Protein AF-A0A7F5R710-F1 (afdb_monomer)

Nearest PDB structures (foldseek):
  4f7b-assembly3_C  TM=7.576E-01  e=2.494E-05  Homo sapiens
  4f7b-assembly3_D  TM=7.906E-01  e=5.158E-05  Homo sapiens
  4tw0-assembly2_B  TM=8.504E-01  e=3.997E-04  Homo sapiens
  4f7b-assembly4_F  TM=7.642E-01  e=1.809E-04  Homo sapiens
  9jpj-assembly2_C  TM=4.163E-01  e=5.768E+00  Achromobacter denitrificans NBRC 15125

Radius of g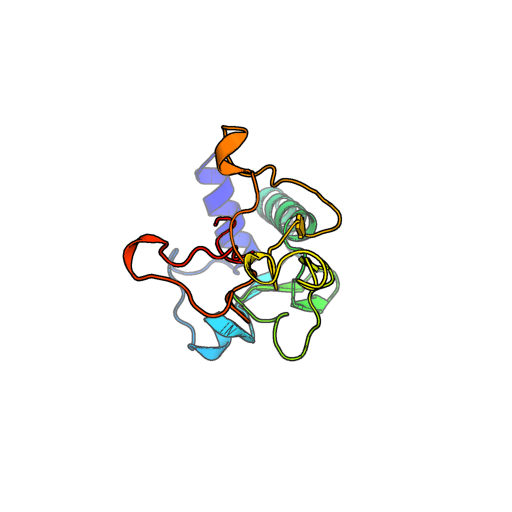yration: 20.77 Å; Cα contacts (8 Å, |Δi|>4): 218; chains: 1; bounding box: 53×33×58 Å

InterPro domains:
  IPR002159 CD36 family [PF01130] (8-145)
  IPR002159 CD36 family [PTHR11923] (3-144)

Sequence (146 aa):
MLSLVSKALNSIFNNPPSPFITATTNEILFEGLTVYCNVTDFAGKAACAQIKSEAKNVIYISDKIFKLSFFGDKNGTVDERPFTVKRGLKNYKDIGRVVEFDNKPNMNVWPTKECNEYHGTDSTIFPPLLQKEEGIVAFSPDICSN

Foldseek 3Di:
DVVLVVVLCCFQLVRDPDPDDDDDPCCAAAVFDKTFQVGDDPSVVVVQVVCVVPVPAWADPDPGMTGDHNCNRPPPDDDPWDWDADCCPVHLQRHQQTQDTSNHRFADPDPDRVFGHGGAHQPPDGRPPDDPVNDHDHDDVVVNGD

Structure (mmCIF, N/CA/C/O backbone):
data_AF-A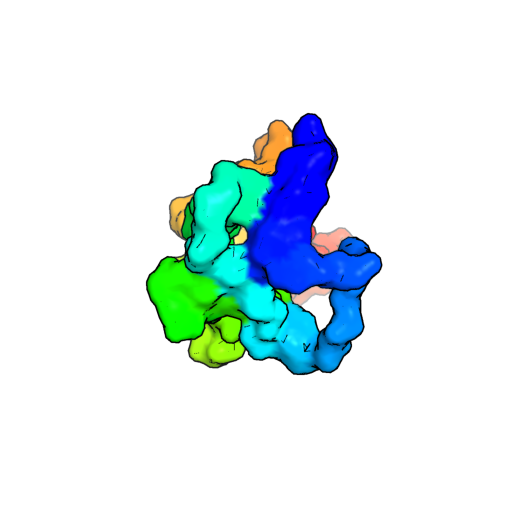0A7F5R710-F1
#
_entry.id   AF-A0A7F5R710-F1
#
loop_
_atom_site.group_PDB
_atom_site.id
_atom_site.type_symbol
_atom_site.label_atom_id
_atom_site.label_alt_id
_atom_site.label_comp_id
_atom_site.label_asym_id
_atom_site.label_entity_id
_atom_site.label_seq_id
_atom_site.pdbx_PDB_ins_code
_atom_site.Cartn_x
_atom_site.Cartn_y
_atom_site.Cartn_z
_atom_site.occupancy
_atom_site.B_iso_or_equiv
_atom_site.auth_seq_id
_atom_site.auth_comp_id
_atom_site.auth_asym_id
_atom_site.auth_atom_id
_atom_site.pdbx_PDB_model_num
ATOM 1 N N . MET A 1 1 ? 12.464 18.890 -16.346 1.00 71.81 1 MET A N 1
ATOM 2 C CA . MET A 1 1 ? 12.092 17.685 -15.569 1.00 71.81 1 MET A CA 1
ATOM 3 C C . MET A 1 1 ? 11.385 16.6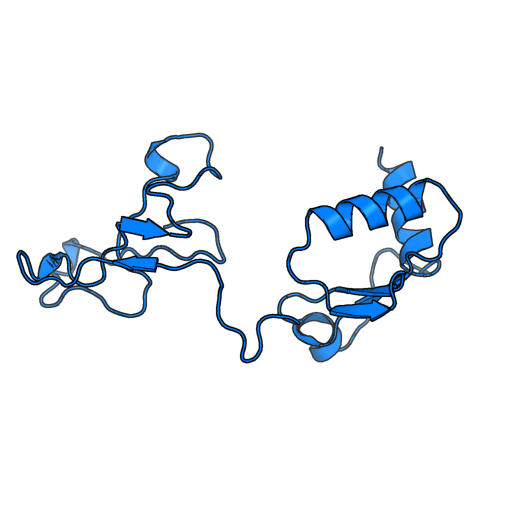47 -16.442 1.00 71.81 1 MET A C 1
ATOM 5 O O . MET A 1 1 ? 11.874 15.530 -16.507 1.00 71.81 1 MET A O 1
ATOM 9 N N . LEU A 1 2 ? 10.336 17.006 -17.201 1.00 82.62 2 LEU A N 1
ATOM 10 C CA . LEU A 1 2 ? 9.651 16.076 -18.123 1.00 82.62 2 LEU A CA 1
ATOM 11 C C . LEU A 1 2 ? 10.563 15.390 -19.157 1.00 82.62 2 LEU A C 1
ATOM 13 O O . LEU A 1 2 ? 10.408 14.201 -19.407 1.00 82.62 2 LEU A O 1
ATOM 17 N N . SER A 1 3 ? 11.545 16.098 -19.723 1.00 86.88 3 SER A N 1
ATOM 18 C CA . SER A 1 3 ? 12.502 15.515 -20.680 1.00 86.88 3 SER A CA 1
ATOM 19 C C . SER A 1 3 ? 13.353 14.393 -20.076 1.00 86.88 3 SER A C 1
ATOM 21 O O . SER A 1 3 ? 13.663 13.416 -20.754 1.00 86.88 3 SER A O 1
ATOM 23 N N . LEU A 1 4 ? 13.697 14.505 -18.789 1.00 88.56 4 LEU A N 1
ATOM 24 C CA . LEU A 1 4 ? 14.433 13.476 -18.060 1.00 88.56 4 LEU A CA 1
ATOM 25 C C . LEU A 1 4 ? 13.551 12.249 -17.810 1.00 88.56 4 LEU A C 1
ATOM 27 O O . LEU A 1 4 ? 14.010 11.131 -18.013 1.00 88.56 4 LEU A O 1
ATOM 31 N N . VAL A 1 5 ? 12.285 12.463 -17.438 1.00 88.44 5 VAL A N 1
ATOM 32 C CA . VAL A 1 5 ? 11.299 11.387 -17.241 1.00 88.44 5 VAL A CA 1
ATOM 33 C C . VAL A 1 5 ? 11.046 10.644 -18.550 1.00 88.44 5 VAL A C 1
ATOM 35 O O . VAL A 1 5 ? 11.115 9.423 -18.579 1.00 88.44 5 VAL A O 1
ATOM 38 N N . SER A 1 6 ? 10.840 11.366 -19.653 1.00 90.62 6 SER A N 1
ATOM 39 C CA . SER A 1 6 ? 10.661 10.761 -20.977 1.00 90.62 6 SER A CA 1
ATOM 40 C C . SER A 1 6 ? 11.872 9.913 -21.382 1.00 90.62 6 SER A C 1
ATOM 42 O O . SER A 1 6 ? 11.708 8.768 -21.797 1.00 90.62 6 SER A O 1
ATOM 44 N N . LYS A 1 7 ? 13.096 10.422 -21.181 1.00 93.19 7 LYS A N 1
ATOM 45 C CA . LYS A 1 7 ? 14.323 9.656 -21.436 1.00 93.19 7 LYS A CA 1
ATOM 46 C C . LYS A 1 7 ? 14.432 8.418 -20.542 1.00 93.19 7 LYS A C 1
ATOM 48 O O . LYS A 1 7 ? 14.836 7.364 -21.023 1.00 93.19 7 LYS A O 1
ATOM 53 N N . ALA A 1 8 ? 14.067 8.536 -19.266 1.00 94.38 8 ALA A N 1
ATOM 54 C CA . ALA A 1 8 ? 14.076 7.417 -18.335 1.00 94.38 8 ALA A CA 1
ATOM 55 C C . ALA A 1 8 ? 13.081 6.326 -18.750 1.00 94.38 8 ALA A C 1
ATOM 57 O O . ALA A 1 8 ? 13.478 5.170 -18.824 1.00 94.38 8 ALA A O 1
ATOM 58 N N . LEU A 1 9 ? 11.838 6.690 -19.089 1.00 92.00 9 LEU A N 1
ATOM 59 C CA . LEU A 1 9 ? 10.814 5.756 -19.572 1.00 92.00 9 LEU A CA 1
ATOM 60 C C . LEU A 1 9 ? 11.269 5.040 -20.846 1.00 92.00 9 LEU A C 1
ATOM 62 O O . LEU A 1 9 ? 11.191 3.816 -20.919 1.00 92.00 9 LEU A O 1
ATOM 66 N N . ASN A 1 10 ? 11.832 5.779 -21.807 1.00 93.62 10 ASN A N 1
ATOM 67 C CA . ASN A 1 10 ? 12.388 5.174 -23.016 1.00 93.62 10 ASN A CA 1
ATOM 68 C C . ASN A 1 10 ? 13.551 4.231 -22.708 1.00 93.62 10 ASN A C 1
ATOM 70 O O . ASN A 1 10 ? 13.728 3.236 -23.394 1.00 93.62 10 ASN A O 1
ATOM 74 N N . SER A 1 11 ? 14.347 4.510 -21.683 1.00 94.75 11 SER A N 1
ATOM 75 C CA . SER A 1 11 ? 15.455 3.638 -21.312 1.00 94.75 11 SER A CA 1
ATOM 76 C C . SER A 1 11 ? 14.960 2.351 -20.642 1.00 94.75 11 SER A C 1
ATOM 78 O O . SER A 1 11 ? 15.205 1.251 -21.136 1.00 94.75 11 SER A O 1
ATOM 80 N N . ILE A 1 12 ? 14.188 2.479 -19.560 1.00 95.00 12 ILE A N 1
ATOM 81 C CA . ILE A 1 12 ? 13.808 1.340 -18.714 1.00 95.00 12 ILE A CA 1
ATOM 82 C C . ILE A 1 12 ? 12.731 0.442 -19.338 1.00 95.00 12 ILE A C 1
ATOM 84 O O . ILE A 1 12 ? 12.599 -0.704 -18.917 1.00 95.00 12 ILE A O 1
ATOM 88 N N . PHE A 1 13 ? 11.995 0.925 -20.345 1.00 94.06 13 PHE A N 1
ATOM 89 C CA . PHE A 1 13 ? 11.007 0.147 -21.110 1.00 94.06 13 PHE A CA 1
ATOM 90 C C . PHE A 1 13 ? 11.455 -0.166 -22.548 1.00 94.06 13 PHE A C 1
ATOM 92 O O . PHE A 1 13 ? 10.626 -0.504 -23.389 1.00 94.06 13 PHE A O 1
ATOM 99 N N . ASN A 1 14 ? 12.759 -0.081 -22.841 1.00 91.69 14 ASN A N 1
ATOM 100 C CA . ASN A 1 14 ? 13.344 -0.467 -24.132 1.00 91.69 14 ASN A CA 1
ATOM 101 C C . ASN A 1 14 ? 12.740 0.264 -25.354 1.00 91.69 14 ASN A C 1
ATOM 103 O O . ASN A 1 14 ? 12.349 -0.340 -26.349 1.00 91.69 14 ASN A O 1
ATOM 107 N N . ASN A 1 15 ? 12.698 1.589 -25.259 1.00 92.19 15 ASN A N 1
ATOM 108 C CA . ASN A 1 15 ? 12.277 2.551 -26.274 1.00 92.19 15 ASN A CA 1
ATOM 109 C C . ASN A 1 15 ? 10.902 2.226 -26.888 1.00 92.19 15 ASN A C 1
ATOM 111 O O . ASN A 1 15 ? 10.812 1.946 -28.088 1.00 92.19 15 ASN A O 1
ATOM 115 N N . PRO A 1 16 ? 9.828 2.242 -26.073 1.00 90.62 16 PRO A N 1
ATOM 116 C CA . PRO A 1 16 ? 8.499 1.901 -26.545 1.00 90.62 16 PRO A CA 1
ATOM 117 C C . PRO A 1 16 ? 8.024 2.917 -27.599 1.00 90.62 16 PRO A C 1
ATOM 119 O O . PRO A 1 16 ? 8.373 4.098 -27.533 1.00 90.62 16 PRO A O 1
ATOM 122 N N . PRO A 1 17 ? 7.184 2.497 -28.562 1.00 90.75 17 PRO A N 1
ATOM 123 C CA . PRO A 1 17 ? 6.713 3.371 -29.639 1.00 90.75 17 PRO A CA 1
ATOM 124 C C . PRO A 1 17 ? 5.783 4.493 -29.148 1.00 90.75 17 PRO A C 1
ATOM 126 O O . PRO A 1 17 ? 5.526 5.446 -29.880 1.00 90.75 17 PRO A O 1
ATOM 129 N N . SER A 1 18 ? 5.243 4.378 -27.931 1.00 91.56 18 SER A N 1
ATOM 130 C CA . SER A 1 18 ? 4.338 5.354 -27.327 1.00 91.56 18 SER A CA 1
ATOM 131 C C . SER A 1 18 ? 4.421 5.296 -25.792 1.00 91.56 18 SER A C 1
ATOM 133 O O . SER A 1 18 ? 4.914 4.302 -25.256 1.00 91.56 18 SER A O 1
ATOM 135 N N . PRO A 1 19 ? 3.904 6.305 -25.064 1.00 88.44 19 PRO A N 1
ATOM 136 C CA . PRO A 1 19 ? 3.783 6.245 -23.604 1.00 88.44 19 PRO A CA 1
ATOM 137 C C . PRO A 1 19 ? 2.706 5.255 -23.121 1.00 88.44 19 PRO A C 1
ATOM 139 O O . PRO A 1 19 ? 2.566 5.043 -21.920 1.00 88.44 19 PRO A O 1
ATOM 142 N N . PHE A 1 20 ? 1.938 4.663 -24.037 1.00 91.50 20 PHE A N 1
ATOM 143 C CA . PHE A 1 20 ? 0.948 3.634 -23.755 1.00 91.50 20 PHE A CA 1
ATOM 144 C C . PHE A 1 20 ? 1.519 2.248 -24.054 1.00 91.50 20 PHE A C 1
ATOM 146 O O . PHE A 1 20 ? 2.213 2.044 -25.054 1.00 91.50 20 PHE A O 1
ATOM 153 N N . ILE A 1 21 ? 1.174 1.286 -23.202 1.00 89.81 21 ILE A N 1
ATOM 154 C CA . ILE A 1 21 ? 1.560 -0.118 -23.331 1.00 89.81 21 ILE A CA 1
ATOM 155 C C . ILE A 1 21 ? 0.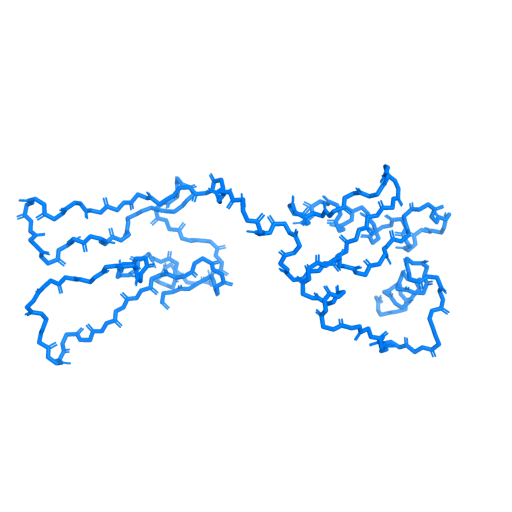283 -0.940 -23.488 1.00 89.81 21 ILE A C 1
ATOM 157 O O . ILE A 1 21 ? -0.685 -0.741 -22.757 1.00 89.81 21 ILE A O 1
ATOM 161 N N . THR A 1 22 ? 0.284 -1.862 -24.449 1.00 93.19 22 THR A N 1
ATOM 162 C CA . THR A 1 22 ? -0.736 -2.912 -24.536 1.00 93.19 22 THR A CA 1
ATOM 163 C C . THR A 1 22 ? -0.200 -4.140 -23.823 1.00 93.19 22 THR A C 1
ATOM 165 O O . THR A 1 22 ? 0.883 -4.613 -24.156 1.00 93.19 22 THR A O 1
ATOM 168 N N . ALA A 1 23 ? -0.948 -4.629 -22.845 1.00 94.00 23 ALA A N 1
ATOM 169 C CA . ALA A 1 23 ? -0.602 -5.796 -22.054 1.00 94.00 23 ALA A CA 1
ATOM 170 C C . ALA A 1 23 ? -1.883 -6.533 -21.663 1.00 94.00 23 ALA A C 1
ATOM 172 O O . ALA A 1 23 ? -2.981 -5.967 -21.673 1.00 94.00 23 ALA A O 1
ATOM 173 N N . THR A 1 24 ? -1.744 -7.804 -21.327 1.00 97.38 24 THR A N 1
ATOM 174 C CA . THR A 1 24 ? -2.834 -8.603 -20.782 1.00 97.38 24 THR A CA 1
ATOM 175 C C . THR A 1 24 ? -3.207 -8.121 -19.381 1.00 97.38 24 THR A C 1
ATOM 177 O O . THR A 1 24 ? -2.405 -7.530 -18.654 1.00 97.38 24 THR A O 1
ATOM 180 N N . THR A 1 25 ? -4.431 -8.428 -18.951 1.00 96.31 25 THR A N 1
ATOM 181 C CA . THR A 1 25 ? -4.868 -8.165 -17.574 1.00 96.31 25 THR A CA 1
ATOM 182 C C . THR A 1 25 ? -3.935 -8.814 -16.551 1.00 96.31 25 THR A C 1
ATOM 184 O O . THR A 1 25 ? -3.659 -8.214 -15.516 1.00 96.31 25 THR A O 1
ATOM 187 N N . ASN A 1 26 ? -3.410 -10.008 -16.847 1.00 94.56 26 ASN A N 1
ATOM 188 C CA . ASN A 1 26 ? -2.521 -10.713 -15.931 1.00 94.56 26 ASN A CA 1
ATOM 189 C C . ASN A 1 26 ? -1.166 -10.011 -15.781 1.00 94.56 26 ASN A C 1
ATOM 191 O O . ASN A 1 26 ? -0.661 -9.898 -14.669 1.00 94.56 26 ASN A O 1
ATOM 195 N N . GLU A 1 27 ? -0.607 -9.480 -16.870 1.00 94.19 27 GLU A N 1
ATOM 196 C CA . GLU A 1 27 ? 0.622 -8.678 -16.831 1.00 94.19 27 GLU A CA 1
ATOM 197 C C . GLU A 1 27 ? 0.436 -7.386 -16.035 1.00 94.19 27 GLU A C 1
ATOM 199 O O . GLU A 1 27 ? 1.304 -7.017 -15.251 1.00 94.19 27 GLU A O 1
ATOM 204 N N . ILE A 1 28 ? -0.708 -6.718 -16.182 1.00 93.50 28 ILE A N 1
ATOM 205 C CA . ILE A 1 28 ? -0.983 -5.467 -15.466 1.00 93.50 28 ILE A CA 1
ATOM 206 C C . ILE A 1 28 ? -1.193 -5.724 -13.966 1.00 93.50 28 ILE A C 1
ATOM 208 O O . ILE A 1 28 ? -0.644 -5.012 -13.122 1.00 93.50 28 ILE A O 1
ATOM 212 N N . LEU A 1 29 ? -1.990 -6.737 -13.622 1.00 93.56 29 LEU A N 1
ATOM 213 C CA . LEU A 1 29 ? -2.403 -6.974 -12.240 1.00 93.56 29 LEU A CA 1
ATOM 214 C C . LEU A 1 29 ? -1.393 -7.793 -11.437 1.00 93.56 29 LEU A C 1
ATOM 216 O O . LEU A 1 29 ? -1.161 -7.458 -10.281 1.00 93.56 29 LEU A O 1
ATOM 220 N N . PHE A 1 30 ? -0.776 -8.825 -12.019 1.00 91.62 30 PHE A N 1
ATOM 221 C CA . PHE A 1 30 ? -0.037 -9.830 -11.248 1.00 91.62 30 PHE A CA 1
ATOM 222 C C . PHE A 1 30 ? 1.384 -10.071 -11.768 1.00 91.62 30 PHE A C 1
ATOM 224 O O . PHE A 1 30 ? 2.338 -9.811 -11.041 1.00 91.62 30 PHE A O 1
ATOM 231 N N . GLU A 1 31 ? 1.569 -10.514 -13.013 1.00 91.88 31 GLU A N 1
ATOM 232 C CA . GLU A 1 31 ? 2.898 -10.915 -13.508 1.00 91.88 31 GLU A CA 1
ATOM 233 C C . GLU A 1 31 ? 3.879 -9.747 -13.634 1.00 91.88 31 GLU A C 1
ATOM 235 O O . GLU A 1 31 ? 5.068 -9.907 -13.360 1.00 91.88 31 GLU A O 1
ATOM 240 N N . GLY A 1 32 ? 3.381 -8.584 -14.046 1.00 91.69 32 GLY A N 1
ATOM 241 C CA . GLY A 1 32 ? 4.128 -7.342 -14.152 1.00 91.69 32 GLY A CA 1
ATOM 242 C C . GLY A 1 32 ? 4.804 -7.080 -15.494 1.00 91.69 32 GLY A C 1
A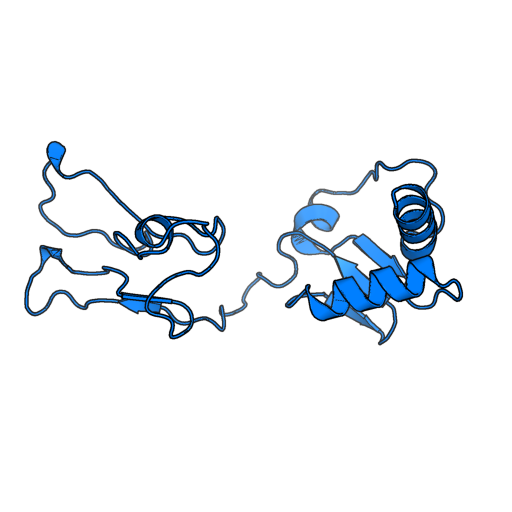TOM 243 O O . GLY A 1 32 ? 5.206 -7.979 -16.235 1.00 91.69 32 GLY A O 1
ATOM 244 N N . LEU A 1 33 ? 4.970 -5.789 -15.773 1.00 92.44 33 LEU A N 1
ATOM 245 C CA . LEU A 1 33 ? 5.712 -5.250 -16.906 1.00 92.44 33 LEU A CA 1
ATOM 246 C C . LEU A 1 33 ? 7.205 -5.216 -16.583 1.00 92.44 33 LEU A C 1
ATOM 248 O O . LEU A 1 33 ? 7.603 -4.803 -15.494 1.00 92.44 33 LEU A O 1
ATOM 252 N N . THR A 1 34 ? 8.037 -5.632 -17.536 1.00 93.25 34 THR A N 1
ATOM 253 C CA . THR A 1 34 ? 9.490 -5.705 -17.331 1.00 93.25 34 THR A CA 1
ATOM 254 C C . THR A 1 34 ? 10.117 -4.313 -17.326 1.00 93.25 34 THR A C 1
ATOM 256 O O . THR A 1 34 ? 9.889 -3.519 -18.236 1.00 93.25 34 THR A O 1
ATOM 259 N N . VAL A 1 35 ? 10.952 -4.055 -16.322 1.00 93.88 35 VAL A N 1
ATOM 260 C CA . VAL A 1 35 ? 11.752 -2.841 -16.165 1.00 93.88 35 VAL A CA 1
ATOM 261 C C . VAL A 1 35 ? 13.231 -3.199 -16.275 1.00 93.88 35 VAL A C 1
ATOM 263 O O . VAL A 1 35 ? 13.774 -3.977 -15.483 1.00 93.88 35 VAL A O 1
ATOM 266 N N . TYR A 1 36 ? 13.896 -2.610 -17.264 1.00 94.88 36 TYR A N 1
ATOM 267 C CA . TYR A 1 36 ? 15.303 -2.835 -17.567 1.00 94.88 36 TYR A CA 1
ATOM 268 C C . TYR A 1 36 ? 16.184 -1.815 -16.841 1.00 94.88 36 TYR A C 1
ATOM 270 O O . TYR A 1 36 ? 16.291 -0.657 -17.234 1.00 94.88 36 TYR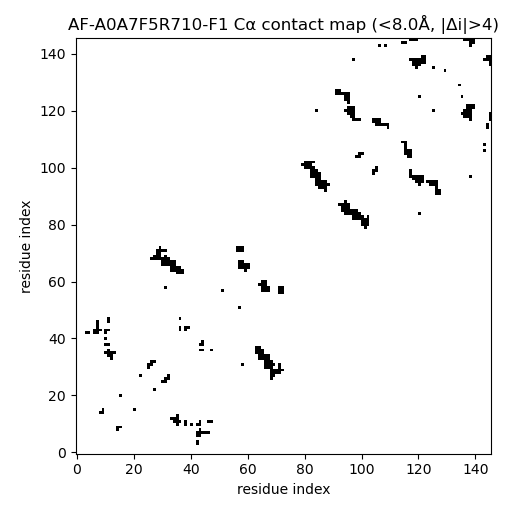 A O 1
ATOM 278 N N . CYS A 1 37 ? 16.867 -2.261 -15.788 1.00 94.12 37 CYS A N 1
ATOM 279 C CA . CYS A 1 37 ? 17.804 -1.445 -15.006 1.00 94.12 37 CYS A CA 1
ATOM 280 C C . CYS A 1 37 ? 19.277 -1.753 -15.294 1.00 94.12 37 CYS A C 1
ATOM 282 O O . CYS A 1 37 ? 20.173 -1.287 -14.590 1.00 94.12 37 CYS A O 1
ATOM 284 N N . ASN A 1 38 ? 19.548 -2.519 -16.350 1.00 93.88 38 ASN A N 1
ATOM 285 C CA . ASN A 1 38 ? 20.881 -2.744 -16.913 1.00 93.88 38 ASN A CA 1
ATOM 286 C C . ASN A 1 38 ? 21.314 -1.645 -17.905 1.00 93.88 38 ASN A C 1
ATOM 288 O O . ASN A 1 38 ? 22.331 -1.786 -18.581 1.00 93.88 38 ASN A O 1
ATOM 292 N N . VAL A 1 39 ? 20.563 -0.550 -17.971 1.00 94.06 39 VAL A N 1
ATOM 293 C CA . VAL A 1 39 ? 20.802 0.596 -18.849 1.00 94.06 39 VAL A CA 1
ATOM 294 C C . VAL A 1 39 ? 22.003 1.436 -18.403 1.00 94.06 39 VAL A C 1
ATOM 296 O O . VAL A 1 39 ? 22.387 1.470 -17.229 1.00 94.06 39 VAL A O 1
ATOM 299 N N . THR A 1 40 ? 22.643 2.113 -19.356 1.00 93.12 40 THR A N 1
ATOM 300 C CA . THR A 1 40 ? 23.902 2.839 -19.121 1.00 93.12 40 THR A CA 1
ATOM 301 C C . THR A 1 40 ? 23.706 4.327 -18.862 1.00 93.12 40 THR A C 1
ATOM 303 O O . THR A 1 40 ? 24.540 4.929 -18.174 1.00 93.12 40 THR A O 1
ATOM 306 N N . ASP A 1 41 ? 22.618 4.911 -19.365 1.00 94.69 41 ASP A N 1
ATOM 307 C CA . ASP A 1 41 ? 22.348 6.337 -19.264 1.00 94.69 41 ASP A CA 1
ATOM 308 C C . ASP A 1 41 ? 21.908 6.753 -17.853 1.00 94.69 41 ASP A C 1
ATOM 310 O O . ASP A 1 41 ? 21.367 5.977 -17.064 1.00 94.69 41 ASP A O 1
ATOM 314 N N . PHE A 1 42 ? 22.153 8.023 -17.539 1.00 94.38 42 PHE A N 1
ATOM 315 C CA . PHE A 1 42 ? 21.854 8.584 -16.226 1.00 94.38 42 PHE A CA 1
ATOM 316 C C . PHE A 1 42 ? 20.360 8.537 -15.875 1.00 94.38 42 PHE A C 1
ATOM 318 O O . PHE A 1 42 ? 20.021 8.249 -14.730 1.00 94.38 42 PHE A O 1
ATOM 325 N N . ALA A 1 43 ? 19.469 8.804 -16.836 1.00 94.62 43 ALA A N 1
ATOM 326 C CA . ALA A 1 43 ? 18.041 8.929 -16.562 1.00 94.62 43 ALA A CA 1
ATOM 327 C C . ALA A 1 43 ? 17.437 7.574 -16.177 1.00 94.62 43 ALA A C 1
ATOM 329 O O . ALA A 1 43 ? 16.742 7.476 -15.167 1.00 94.62 43 ALA A O 1
ATOM 330 N N . GLY A 1 44 ? 17.768 6.523 -16.933 1.00 94.94 44 GLY A N 1
ATOM 331 C CA . GLY A 1 44 ? 17.343 5.162 -16.621 1.00 94.94 44 GLY A CA 1
ATOM 332 C C . GLY A 1 44 ? 17.890 4.664 -15.279 1.00 94.94 44 GLY A C 1
ATOM 333 O O . GLY A 1 44 ? 17.134 4.147 -14.458 1.00 94.94 44 GLY A O 1
ATOM 334 N N . LYS A 1 45 ? 19.178 4.906 -14.990 1.00 94.25 45 LYS A N 1
ATOM 335 C CA . LYS A 1 45 ? 19.779 4.554 -13.689 1.00 94.25 45 LYS A CA 1
ATOM 336 C C . LYS A 1 45 ? 19.098 5.256 -12.515 1.00 94.25 45 LYS A C 1
ATOM 338 O O . LYS A 1 45 ? 18.821 4.606 -11.510 1.00 94.25 45 LYS A O 1
ATOM 343 N N . ALA A 1 46 ? 18.822 6.555 -12.641 1.00 93.25 46 ALA A N 1
ATOM 344 C CA . ALA A 1 46 ? 18.152 7.330 -11.602 1.00 93.25 46 ALA A CA 1
ATOM 345 C C . ALA A 1 46 ? 16.722 6.825 -11.350 1.00 93.25 46 ALA A C 1
ATOM 347 O O . ALA A 1 46 ? 16.347 6.612 -10.200 1.00 93.25 46 ALA A O 1
ATOM 348 N N . ALA A 1 47 ? 15.954 6.556 -12.411 1.00 92.75 47 ALA A N 1
ATOM 349 C CA . ALA A 1 47 ? 14.610 5.996 -12.283 1.00 92.75 47 ALA A CA 1
ATOM 350 C C . ALA A 1 47 ? 14.627 4.619 -11.610 1.00 92.75 47 ALA A C 1
ATOM 352 O O . ALA A 1 47 ? 13.864 4.374 -10.684 1.00 92.75 47 ALA A O 1
ATOM 353 N N . CYS A 1 48 ? 15.547 3.744 -12.010 1.00 92.44 48 CYS A N 1
ATOM 354 C CA . CYS A 1 48 ? 15.709 2.435 -11.392 1.00 92.44 48 CYS A CA 1
ATOM 355 C C . CYS A 1 48 ? 16.103 2.497 -9.914 1.00 92.44 48 CYS A C 1
ATOM 357 O O . CYS A 1 48 ? 15.612 1.693 -9.126 1.00 92.44 48 CYS A O 1
ATOM 359 N N . ALA A 1 49 ? 16.976 3.433 -9.529 1.00 91.38 49 ALA A N 1
ATOM 360 C CA . ALA A 1 49 ? 17.331 3.641 -8.129 1.00 91.38 49 ALA A CA 1
ATOM 361 C C . ALA A 1 49 ? 16.112 4.088 -7.309 1.00 91.38 49 ALA A C 1
ATOM 363 O O . ALA A 1 49 ? 15.849 3.506 -6.261 1.00 91.38 49 ALA A O 1
ATOM 364 N N . GLN A 1 50 ? 15.339 5.046 -7.830 1.00 90.75 50 GLN A N 1
ATOM 365 C CA . GLN A 1 50 ? 14.129 5.539 -7.173 1.00 90.75 50 GLN A CA 1
ATOM 366 C C . GLN A 1 50 ? 13.052 4.455 -7.061 1.00 90.75 50 GLN A C 1
ATOM 368 O O . GLN A 1 50 ? 12.437 4.292 -6.014 1.00 90.75 50 GLN A O 1
ATOM 373 N N . ILE A 1 51 ? 12.825 3.674 -8.121 1.00 89.94 51 ILE A N 1
ATOM 374 C CA . ILE A 1 51 ? 11.846 2.584 -8.070 1.00 89.94 51 ILE A CA 1
ATOM 375 C C . ILE A 1 51 ? 12.261 1.564 -7.010 1.00 89.94 51 ILE A C 1
ATOM 377 O O . ILE A 1 51 ? 11.426 1.156 -6.219 1.00 89.94 51 ILE A O 1
ATOM 381 N N . LYS A 1 52 ? 13.541 1.189 -6.937 1.00 87.31 52 LYS A N 1
ATOM 382 C CA . LYS A 1 52 ? 14.019 0.236 -5.925 1.00 87.31 52 LYS A CA 1
ATOM 383 C C . LYS A 1 52 ? 13.948 0.769 -4.492 1.00 87.31 52 LYS A C 1
ATOM 385 O O . LYS A 1 52 ? 13.833 -0.039 -3.580 1.00 87.31 52 LYS A O 1
ATOM 390 N N . SER A 1 53 ? 14.060 2.082 -4.279 1.00 88.19 53 SER A N 1
ATOM 391 C CA . SER A 1 53 ? 13.948 2.662 -2.934 1.00 88.19 53 SER A CA 1
ATOM 392 C C . SER A 1 53 ? 12.502 2.764 -2.455 1.00 88.19 53 SER A C 1
ATOM 394 O O . SER A 1 53 ? 12.252 2.604 -1.265 1.00 88.19 53 SER A O 1
ATOM 396 N N . GLU A 1 54 ? 11.562 3.029 -3.366 1.00 84.94 54 GLU A N 1
ATOM 397 C CA . GLU A 1 54 ? 10.146 3.239 -3.030 1.00 84.94 54 GLU A CA 1
ATOM 398 C C . GLU A 1 54 ? 9.307 1.962 -3.133 1.00 84.94 54 GLU A C 1
ATOM 400 O O . GLU A 1 54 ? 8.407 1.724 -2.325 1.00 84.94 54 GLU A O 1
ATOM 405 N N . ALA A 1 55 ? 9.575 1.126 -4.136 1.00 80.31 55 ALA A N 1
ATOM 406 C CA . ALA A 1 55 ? 8.825 -0.096 -4.354 1.00 80.31 55 ALA A CA 1
ATOM 407 C C . ALA A 1 55 ? 9.285 -1.151 -3.352 1.00 80.31 55 ALA A C 1
ATOM 409 O O . ALA A 1 55 ? 10.299 -1.823 -3.540 1.00 80.31 55 ALA A O 1
ATOM 410 N N . LYS A 1 56 ? 8.495 -1.316 -2.292 1.00 69.38 56 LYS A N 1
ATOM 411 C CA . LYS A 1 56 ? 8.705 -2.373 -1.298 1.00 69.38 56 LYS A CA 1
ATOM 412 C C . LYS A 1 56 ? 8.610 -3.766 -1.921 1.00 69.38 56 LYS A C 1
ATOM 414 O O . LYS A 1 56 ? 9.305 -4.676 -1.487 1.00 69.38 56 LYS A O 1
ATOM 419 N N . ASN A 1 57 ? 7.809 -3.899 -2.981 1.00 69.75 57 ASN A N 1
ATOM 420 C CA . ASN A 1 57 ? 7.354 -5.189 -3.463 1.00 69.75 57 ASN A CA 1
ATOM 421 C C . ASN A 1 57 ? 7.483 -5.338 -4.992 1.00 69.75 57 ASN A C 1
ATOM 423 O O . ASN A 1 57 ? 6.510 -5.431 -5.736 1.00 69.75 57 ASN A O 1
ATOM 427 N N . VAL A 1 58 ? 8.725 -5.323 -5.473 1.00 80.38 58 VAL A N 1
ATOM 428 C CA . VAL A 1 58 ? 9.081 -5.600 -6.876 1.00 80.38 58 VAL A CA 1
ATOM 429 C C . VAL A 1 58 ? 9.390 -7.080 -7.084 1.00 80.38 58 VAL A C 1
ATOM 431 O O . VAL A 1 58 ? 10.105 -7.691 -6.290 1.00 80.38 58 VAL A O 1
ATOM 434 N N . ILE A 1 59 ? 8.926 -7.648 -8.199 1.00 85.31 59 ILE A N 1
ATOM 435 C CA . ILE A 1 59 ? 9.265 -9.026 -8.575 1.00 85.31 59 ILE A CA 1
ATOM 436 C C . ILE A 1 59 ? 10.611 -9.009 -9.306 1.00 85.31 59 ILE A C 1
ATOM 438 O O . ILE A 1 59 ? 10.694 -8.631 -10.476 1.00 85.31 59 ILE A O 1
ATOM 442 N N . TYR A 1 60 ? 11.686 -9.412 -8.632 1.00 86.56 60 TYR A N 1
ATOM 443 C CA . TYR A 1 60 ? 13.014 -9.478 -9.242 1.00 86.56 60 TYR A CA 1
ATOM 444 C C . TYR A 1 60 ? 13.139 -10.674 -10.194 1.00 86.56 60 TYR A C 1
ATOM 446 O O . TYR A 1 60 ? 12.917 -11.816 -9.806 1.00 86.56 60 TYR A O 1
ATOM 454 N N . ILE A 1 61 ? 13.556 -10.408 -11.436 1.00 87.25 61 ILE A N 1
ATOM 455 C CA . ILE A 1 61 ? 14.025 -11.442 -12.374 1.00 87.25 61 ILE A CA 1
ATOM 456 C C . ILE A 1 61 ? 15.541 -11.636 -12.201 1.00 87.25 61 ILE A C 1
ATOM 458 O O . ILE A 1 61 ? 16.053 -12.747 -12.288 1.00 87.25 61 ILE A O 1
ATOM 462 N N . SER A 1 62 ? 16.271 -10.540 -11.964 1.00 88.19 62 SER A N 1
ATOM 463 C CA . SER A 1 62 ? 17.701 -10.505 -11.628 1.00 88.19 62 SER A CA 1
ATOM 464 C C . SER A 1 62 ? 18.048 -9.193 -10.910 1.00 88.19 62 SER A C 1
ATOM 466 O O . SER A 1 62 ? 17.220 -8.284 -10.842 1.00 88.19 62 SER A O 1
ATOM 468 N N . ASP A 1 63 ? 19.297 -9.022 -10.463 1.00 84.19 63 ASP A N 1
ATOM 469 C CA . ASP A 1 63 ? 19.773 -7.806 -9.776 1.00 84.19 63 ASP A CA 1
ATOM 470 C C . ASP A 1 63 ? 19.447 -6.493 -10.510 1.00 84.19 63 ASP A C 1
ATOM 472 O O . ASP A 1 63 ? 19.295 -5.431 -9.896 1.00 84.19 63 ASP A O 1
ATOM 476 N N . LYS A 1 64 ? 19.361 -6.532 -11.844 1.00 89.19 64 LYS A N 1
ATOM 477 C CA . LYS A 1 64 ? 19.160 -5.354 -12.702 1.00 89.19 64 LYS A CA 1
ATOM 478 C C . LYS A 1 64 ? 17.891 -5.420 -13.546 1.00 89.19 64 LYS A C 1
ATOM 480 O O . LYS A 1 64 ? 17.722 -4.571 -14.413 1.00 89.19 64 LYS A O 1
ATOM 485 N N . ILE A 1 65 ? 17.019 -6.399 -13.330 1.00 92.75 65 ILE A N 1
ATOM 486 C CA . ILE A 1 65 ? 15.761 -6.522 -14.073 1.00 92.75 65 ILE A CA 1
ATOM 487 C C . ILE A 1 65 ? 14.679 -6.970 -13.101 1.00 92.75 65 ILE A C 1
ATOM 489 O O . ILE A 1 65 ? 14.812 -8.009 -12.457 1.00 92.75 65 ILE A O 1
ATOM 493 N N . PHE A 1 66 ? 13.599 -6.206 -13.021 1.00 92.31 66 PHE A N 1
ATOM 494 C CA . PHE A 1 66 ? 12.437 -6.543 -12.205 1.00 92.31 66 PHE A CA 1
ATOM 495 C C . PHE A 1 66 ? 11.150 -6.285 -12.980 1.00 92.31 66 PHE A C 1
ATOM 497 O O . PHE A 1 66 ? 11.165 -5.625 -14.019 1.00 92.31 66 PHE A O 1
ATOM 504 N N . LYS A 1 67 ? 10.041 -6.825 -12.484 1.00 92.19 67 LYS A N 1
ATOM 505 C CA . LYS A 1 67 ? 8.701 -6.574 -13.001 1.00 92.19 67 LYS A CA 1
ATOM 506 C C . LYS A 1 67 ? 7.903 -5.706 -12.034 1.00 92.19 67 LYS A C 1
ATOM 508 O O . LYS A 1 67 ? 8.057 -5.828 -10.818 1.00 92.19 67 LYS A O 1
ATOM 513 N N . LEU A 1 68 ? 7.058 -4.843 -12.594 1.00 91.12 68 LEU A N 1
ATOM 514 C CA . LEU A 1 68 ? 6.099 -4.009 -11.868 1.00 91.12 68 LEU A CA 1
ATOM 515 C C . LEU A 1 68 ? 4.668 -4.384 -12.255 1.00 91.12 68 LEU A C 1
ATOM 517 O O . LEU A 1 68 ? 4.328 -4.361 -13.436 1.00 91.12 68 LEU A O 1
ATOM 521 N N . SER A 1 69 ? 3.833 -4.661 -11.263 1.00 91.62 69 SER A N 1
ATOM 522 C CA . SER A 1 69 ? 2.385 -4.876 -11.378 1.00 91.62 69 SER A CA 1
ATOM 523 C C . SER A 1 69 ? 1.677 -4.235 -10.186 1.00 91.62 69 SER A C 1
ATOM 525 O O . SER A 1 69 ? 2.325 -3.806 -9.232 1.00 91.62 69 SER A O 1
ATOM 527 N N . PHE A 1 70 ? 0.346 -4.158 -10.231 1.00 90.81 70 PHE A N 1
ATOM 528 C CA . PHE A 1 70 ? -0.436 -3.616 -9.115 1.00 90.81 70 PHE A CA 1
ATOM 529 C C . PHE A 1 70 ? -0.461 -4.525 -7.878 1.00 90.81 70 PHE A C 1
ATOM 531 O O . PHE A 1 70 ? -0.491 -4.019 -6.759 1.00 90.81 70 PHE A O 1
ATOM 538 N N . PHE A 1 71 ? -0.476 -5.847 -8.071 1.00 90.94 71 PHE A N 1
ATOM 539 C CA . PHE A 1 71 ? -0.702 -6.836 -7.012 1.00 90.94 71 PHE A CA 1
ATOM 540 C C . PHE A 1 71 ? 0.260 -8.031 -7.073 1.00 90.94 71 PHE A C 1
ATOM 542 O O . PHE A 1 71 ? -0.029 -9.078 -6.490 1.00 90.94 71 PHE A O 1
ATOM 549 N N . GLY A 1 72 ? 1.369 -7.933 -7.811 1.00 89.06 72 GLY A N 1
ATOM 550 C CA . GLY A 1 72 ? 2.242 -9.081 -8.086 1.00 89.06 72 GLY A CA 1
ATOM 551 C C . GLY A 1 72 ? 2.845 -9.745 -6.854 1.00 89.06 72 GLY A C 1
ATOM 552 O O . GLY A 1 72 ? 3.134 -10.936 -6.857 1.00 89.06 72 GLY A O 1
ATOM 553 N N . ASP A 1 73 ? 2.980 -8.984 -5.785 1.00 85.94 73 ASP A N 1
ATOM 554 C CA . ASP A 1 73 ? 3.508 -9.385 -4.493 1.00 85.94 73 ASP A CA 1
ATOM 555 C C . ASP A 1 73 ? 2.434 -9.735 -3.459 1.00 85.94 73 ASP A C 1
ATOM 557 O O . ASP A 1 73 ? 2.774 -10.145 -2.355 1.00 85.94 73 ASP A O 1
ATOM 561 N N . LYS A 1 74 ? 1.149 -9.548 -3.779 1.00 88.62 74 LYS A N 1
ATOM 562 C CA . LYS A 1 74 ? 0.047 -9.710 -2.819 1.00 88.62 74 LYS A CA 1
ATOM 563 C C . LYS A 1 74 ? -0.503 -11.134 -2.744 1.00 88.62 74 LYS A C 1
ATOM 565 O O . LYS A 1 74 ? -1.231 -11.473 -1.813 1.00 88.62 74 LYS A O 1
ATOM 570 N N . ASN A 1 75 ? -0.229 -11.972 -3.743 1.00 88.44 75 ASN A N 1
ATOM 571 C CA . ASN A 1 75 ? -0.854 -13.289 -3.825 1.00 88.44 75 ASN A CA 1
ATOM 572 C C . ASN A 1 75 ? -0.269 -14.261 -2.789 1.00 88.44 75 ASN A C 1
ATOM 574 O O . ASN A 1 75 ? 0.879 -14.684 -2.9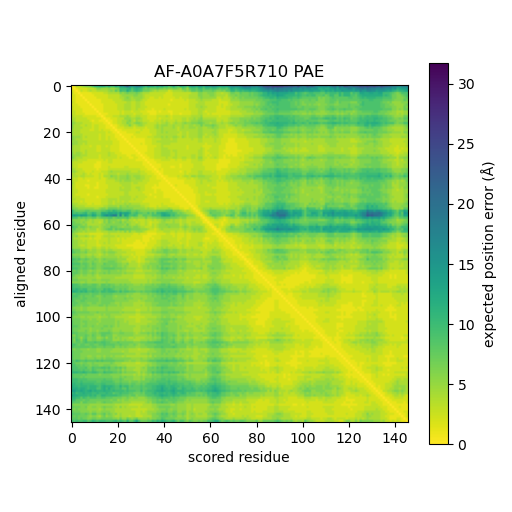09 1.00 88.44 75 ASN A O 1
ATOM 578 N N . GLY A 1 76 ? -1.080 -14.645 -1.799 1.00 89.44 76 GLY A N 1
ATOM 579 C CA . GLY A 1 76 ? -0.680 -15.599 -0.761 1.00 89.44 76 GLY A CA 1
ATOM 580 C C . GLY A 1 76 ? 0.388 -15.064 0.196 1.00 89.44 76 GLY A C 1
ATOM 581 O O . GLY A 1 76 ? 1.050 -15.855 0.865 1.00 89.44 76 GLY A O 1
ATOM 582 N N . THR A 1 77 ? 0.570 -13.744 0.258 1.00 88.38 77 THR A N 1
ATOM 583 C CA . THR A 1 77 ? 1.542 -13.089 1.134 1.00 88.38 77 THR A CA 1
ATOM 584 C C . THR A 1 77 ? 0.853 -12.451 2.333 1.00 88.38 77 THR A C 1
ATOM 586 O O . THR A 1 77 ? -0.309 -12.047 2.286 1.00 88.38 77 THR A O 1
ATOM 589 N N . VAL A 1 78 ? 1.574 -12.408 3.451 1.00 89.81 78 VAL A N 1
ATOM 590 C CA . VAL A 1 78 ? 1.117 -11.753 4.677 1.00 89.81 78 VAL A CA 1
ATOM 591 C C . VAL A 1 78 ? 1.597 -10.307 4.639 1.00 89.81 78 VAL A C 1
ATOM 593 O O . VAL A 1 78 ? 2.773 -10.069 4.373 1.00 89.81 78 VAL A O 1
ATOM 596 N N . ASP A 1 79 ? 0.709 -9.350 4.916 1.00 88.69 79 ASP A N 1
ATOM 597 C CA . ASP A 1 79 ? 1.131 -7.963 5.122 1.00 88.69 79 ASP A CA 1
ATOM 598 C C . ASP A 1 79 ? 1.986 -7.891 6.393 1.00 88.69 79 ASP A C 1
ATOM 600 O O . ASP A 1 79 ? 1.538 -8.250 7.483 1.00 88.69 79 ASP A O 1
ATOM 604 N N . GLU A 1 80 ? 3.230 -7.439 6.253 1.00 90.06 80 GLU A N 1
ATOM 605 C CA . GLU A 1 80 ? 4.165 -7.300 7.371 1.00 90.06 80 GLU A CA 1
ATOM 606 C C . GLU A 1 80 ? 3.730 -6.220 8.372 1.00 90.06 80 GLU A C 1
ATOM 608 O O . GLU A 1 80 ? 4.261 -6.162 9.481 1.00 90.06 80 GLU A O 1
ATOM 613 N N . ARG A 1 81 ? 2.771 -5.361 7.997 1.00 92.81 81 ARG A N 1
ATOM 614 C CA . ARG A 1 81 ? 2.234 -4.284 8.831 1.00 92.81 81 ARG A CA 1
ATOM 615 C C . ARG A 1 81 ? 1.071 -4.812 9.677 1.00 92.81 81 ARG A C 1
ATOM 617 O O . ARG A 1 81 ? -0.032 -4.993 9.157 1.00 92.81 81 ARG A O 1
ATOM 624 N N . PRO A 1 82 ? 1.265 -5.038 10.988 1.00 95.25 82 PRO A N 1
ATOM 625 C CA . PRO A 1 82 ? 0.206 -5.576 11.825 1.00 95.25 82 PRO A CA 1
ATOM 626 C C . PRO A 1 82 ? -0.865 -4.523 12.117 1.00 95.25 82 PRO A C 1
ATOM 628 O O . PRO A 1 82 ? -0.575 -3.330 12.253 1.00 95.25 82 PRO A O 1
ATOM 631 N N . PHE A 1 83 ? -2.092 -5.001 12.307 1.00 96.94 83 PHE A N 1
ATOM 632 C CA . PHE A 1 83 ? -3.161 -4.245 12.947 1.00 96.94 83 PHE A CA 1
ATOM 633 C C . PHE A 1 83 ? -3.181 -4.521 14.450 1.00 96.94 83 PHE A C 1
ATOM 635 O O . PHE A 1 83 ? -3.238 -5.675 14.881 1.00 96.94 83 PHE A O 1
ATOM 642 N N . THR A 1 84 ? -3.239 -3.459 15.250 1.00 97.69 84 THR A N 1
ATOM 643 C CA . THR A 1 84 ? -3.641 -3.545 16.656 1.00 97.69 84 THR A CA 1
ATOM 644 C C . THR A 1 84 ? -5.096 -3.102 16.751 1.00 97.69 84 THR A C 1
ATOM 646 O O . THR A 1 84 ? -5.429 -1.956 16.442 1.00 97.69 84 THR A O 1
ATOM 649 N N . VAL A 1 85 ? -5.973 -4.003 17.203 1.00 97.44 85 VAL A N 1
ATOM 650 C CA . VAL A 1 85 ? -7.418 -3.749 17.325 1.00 97.44 85 VAL A CA 1
ATOM 651 C C . VAL A 1 85 ? -7.936 -4.004 18.735 1.00 97.44 85 VAL A C 1
ATOM 653 O O . VAL A 1 85 ? -7.395 -4.804 19.508 1.00 97.44 85 VAL A O 1
ATOM 656 N N . LYS A 1 86 ? -9.038 -3.344 19.087 1.00 97.38 86 LYS A N 1
ATOM 657 C CA . LYS A 1 86 ? -9.736 -3.583 20.353 1.00 97.38 86 LYS A CA 1
ATOM 658 C C . LYS A 1 86 ? -10.553 -4.880 20.308 1.00 97.38 86 LYS A C 1
ATOM 660 O O . LYS A 1 86 ? -11.379 -5.094 19.430 1.00 97.38 86 LYS A O 1
ATOM 665 N N . ARG A 1 87 ? -10.407 -5.718 21.343 1.00 96.31 87 ARG A N 1
ATOM 666 C CA . ARG A 1 87 ? -11.163 -6.983 21.502 1.00 96.31 87 ARG A CA 1
ATOM 667 C C . ARG A 1 87 ? -12.627 -6.813 21.936 1.00 96.31 87 ARG A C 1
ATOM 669 O O . ARG A 1 87 ? -13.352 -7.793 22.001 1.00 96.31 87 ARG A O 1
ATOM 676 N N . GLY A 1 88 ? -13.045 -5.610 22.335 1.00 96.19 88 GLY A N 1
ATOM 677 C CA . GLY A 1 88 ? -14.417 -5.344 22.793 1.00 96.19 88 GLY A CA 1
ATOM 678 C C . GLY A 1 88 ? -14.779 -5.825 24.211 1.00 96.19 88 GLY A C 1
ATOM 679 O O . GLY A 1 88 ? -15.912 -5.643 24.635 1.00 96.19 88 GLY A O 1
ATOM 680 N N . LEU A 1 89 ? -13.838 -6.382 24.990 1.00 96.69 89 LEU A N 1
ATOM 681 C CA . LEU A 1 89 ? -14.124 -6.949 26.326 1.00 96.69 89 LEU A CA 1
ATOM 682 C C . LEU A 1 89 ? -14.668 -5.935 27.349 1.00 96.69 89 LEU A C 1
ATOM 684 O O . LEU A 1 89 ? -15.461 -6.295 28.210 1.00 96.69 89 LEU A O 1
ATOM 688 N N . LYS A 1 90 ? -14.217 -4.676 27.281 1.00 95.81 90 LYS A N 1
ATOM 689 C CA . LYS A 1 90 ? -14.680 -3.598 28.178 1.00 95.81 90 LYS A CA 1
ATOM 690 C C . LYS A 1 90 ? -15.910 -2.871 27.637 1.00 95.81 90 LYS A C 1
ATOM 692 O O . LYS A 1 90 ? -16.701 -2.343 28.408 1.00 95.81 90 LYS A O 1
ATOM 697 N N . ASN A 1 91 ? -16.027 -2.801 26.315 1.00 95.88 91 ASN A N 1
ATOM 698 C CA . ASN A 1 91 ? -17.114 -2.146 25.608 1.00 95.88 91 ASN A CA 1
ATOM 699 C C . ASN A 1 91 ? -17.312 -2.869 24.276 1.00 95.88 91 ASN A C 1
ATOM 701 O O . ASN A 1 91 ? -16.429 -2.827 23.419 1.00 95.88 91 ASN A O 1
ATOM 705 N N . TYR A 1 92 ? -18.467 -3.505 24.096 1.00 95.19 92 TYR A N 1
ATOM 706 C CA . TYR A 1 92 ? -18.775 -4.240 22.870 1.00 95.19 92 TYR A CA 1
ATOM 707 C C . TYR A 1 92 ? -18.793 -3.326 21.636 1.00 95.19 92 TYR A C 1
ATOM 709 O O . TYR A 1 92 ? -18.494 -3.791 20.540 1.00 95.19 92 TYR A O 1
ATOM 717 N N . LYS A 1 93 ? -19.074 -2.024 21.812 1.00 94.50 93 LYS A N 1
ATOM 718 C CA . LYS A 1 93 ? -19.068 -1.038 20.721 1.00 94.50 93 LYS A CA 1
ATOM 719 C C . LYS A 1 93 ? -17.680 -0.774 20.135 1.00 94.50 93 LYS A C 1
ATOM 721 O O . LYS A 1 93 ? -17.567 -0.191 19.069 1.00 94.50 93 LYS A O 1
ATOM 726 N N . ASP A 1 94 ? -16.626 -1.188 20.831 1.00 95.62 94 ASP A N 1
ATOM 727 C CA . ASP A 1 94 ? -15.240 -0.991 20.411 1.00 95.62 94 ASP A CA 1
ATOM 728 C C . ASP A 1 94 ? -14.641 -2.224 19.712 1.00 95.62 94 ASP A C 1
ATOM 730 O O . ASP A 1 94 ? -13.459 -2.208 19.372 1.00 95.62 94 ASP A O 1
ATOM 734 N N . ILE A 1 95 ? -15.384 -3.322 19.548 1.00 96.69 95 ILE A N 1
ATOM 735 C CA . ILE A 1 95 ? -14.837 -4.542 18.942 1.00 96.69 95 ILE A CA 1
ATOM 736 C C . ILE A 1 95 ? -14.328 -4.280 17.515 1.00 96.69 95 ILE A C 1
ATOM 738 O O . ILE A 1 95 ? -14.999 -3.636 16.714 1.00 96.69 95 ILE A O 1
ATOM 742 N N . GLY A 1 96 ? -13.116 -4.748 17.215 1.00 96.38 96 GLY A N 1
ATOM 743 C CA . GLY A 1 96 ? -12.473 -4.569 15.911 1.00 96.38 96 GLY A CA 1
ATOM 744 C C . GLY A 1 96 ? -11.960 -3.162 15.635 1.00 96.38 96 GLY A C 1
ATOM 745 O O . GLY A 1 96 ? -11.347 -2.946 14.596 1.00 96.38 96 GLY A O 1
ATOM 746 N N . ARG A 1 97 ? -12.172 -2.201 16.545 1.00 97.12 97 ARG A N 1
ATOM 747 C CA . ARG A 1 97 ? -11.720 -0.825 16.341 1.00 97.12 97 ARG A CA 1
ATOM 748 C C . ARG A 1 97 ? -10.202 -0.781 16.223 1.00 97.12 97 ARG A C 1
ATOM 750 O O . ARG A 1 97 ? -9.512 -1.222 17.149 1.00 97.12 97 ARG A O 1
ATOM 757 N N . VAL A 1 98 ? -9.706 -0.219 15.126 1.00 98.00 98 VAL A N 1
ATOM 758 C CA . VAL A 1 98 ? -8.273 -0.043 14.882 1.00 98.00 98 VAL A CA 1
ATOM 759 C C . VAL A 1 98 ? -7.742 1.006 15.852 1.00 98.00 98 VAL A C 1
ATOM 761 O O . VAL A 1 98 ? -8.357 2.050 16.067 1.00 98.00 98 VAL A O 1
ATOM 764 N N . VAL A 1 99 ? -6.625 0.694 16.503 1.00 97.38 99 VAL A N 1
ATOM 765 C CA . VAL A 1 99 ? -5.907 1.642 17.368 1.00 97.38 99 VAL A CA 1
ATOM 766 C C . VAL A 1 99 ? -4.496 1.906 16.871 1.00 97.38 99 VAL A C 1
ATOM 768 O O . VAL A 1 99 ? -3.979 2.994 17.099 1.00 97.38 99 VAL A O 1
ATOM 771 N N . GLU A 1 100 ? -3.894 0.944 16.172 1.00 97.44 100 GLU A N 1
ATOM 772 C CA . GLU A 1 100 ? -2.604 1.111 15.512 1.00 97.44 100 GLU A CA 1
ATOM 773 C C . GLU A 1 100 ? -2.568 0.285 14.228 1.00 97.44 100 GLU A C 1
ATOM 775 O O . GLU A 1 100 ? -3.173 -0.788 14.139 1.00 97.44 100 GLU A O 1
ATOM 780 N N . PHE A 1 101 ? -1.794 0.769 13.266 1.00 97.31 101 PHE A N 1
ATOM 781 C CA . PHE A 1 101 ? -1.409 0.034 12.070 1.00 97.31 101 PHE A CA 1
ATOM 782 C C . PHE A 1 101 ? 0.081 0.268 11.826 1.00 97.31 101 PHE A C 1
ATOM 784 O O . PHE A 1 101 ? 0.556 1.392 11.999 1.00 97.31 101 PHE A O 1
ATOM 791 N N . ASP A 1 102 ? 0.831 -0.780 11.475 1.00 96.25 102 ASP A N 1
ATOM 792 C CA . ASP A 1 102 ? 2.296 -0.702 11.320 1.00 96.25 102 ASP A CA 1
ATOM 793 C C . ASP A 1 102 ? 3.002 -0.179 12.593 1.00 96.25 102 ASP A C 1
ATOM 795 O O . ASP A 1 102 ? 3.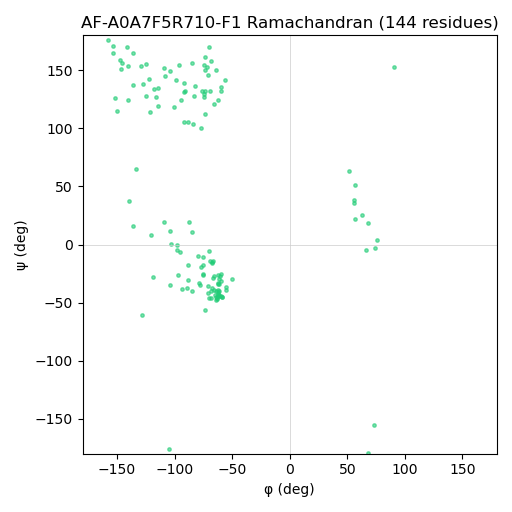934 0.622 12.535 1.00 96.25 102 ASP A O 1
ATOM 799 N N . ASN A 1 103 ? 2.510 -0.582 13.774 1.00 97.06 103 ASN A N 1
ATOM 800 C CA . ASN A 1 103 ? 2.977 -0.109 15.090 1.00 97.06 103 ASN A CA 1
ATOM 801 C C . ASN A 1 103 ? 2.915 1.421 15.273 1.00 97.06 103 ASN A C 1
ATOM 803 O O . ASN A 1 103 ? 3.632 1.990 16.099 1.00 97.06 103 ASN A O 1
ATOM 807 N N . LYS A 1 104 ? 2.079 2.109 14.488 1.00 97.00 104 LYS A N 1
ATOM 808 C CA . LYS A 1 104 ? 1.877 3.556 14.573 1.00 97.00 104 LYS A CA 1
ATOM 809 C C . LYS A 1 104 ? 0.451 3.838 15.019 1.00 97.00 104 LYS A C 1
ATOM 811 O O . LYS A 1 104 ? -0.470 3.258 14.448 1.00 97.00 104 LYS A O 1
ATOM 816 N N . PRO A 1 105 ? 0.243 4.762 15.971 1.00 97.06 105 PRO A N 1
ATOM 817 C CA . PRO A 1 105 ? -1.093 5.131 16.437 1.00 97.06 105 PRO A CA 1
ATOM 818 C C . PRO A 1 105 ? -1.817 6.106 15.500 1.00 97.06 105 PRO A C 1
ATOM 820 O O . PRO A 1 105 ? -2.998 6.365 15.693 1.00 97.06 105 PRO A O 1
ATOM 823 N N . ASN A 1 106 ? -1.118 6.671 14.510 1.00 96.69 106 ASN A N 1
ATOM 824 C CA . ASN A 1 106 ? -1.677 7.574 13.506 1.00 96.69 106 ASN A CA 1
ATOM 825 C C . ASN A 1 106 ? -0.965 7.363 12.164 1.00 96.69 106 ASN A C 1
ATOM 827 O O . ASN A 1 106 ? 0.195 6.938 12.125 1.00 96.69 106 ASN A O 1
ATOM 831 N N . MET A 1 107 ? -1.646 7.712 11.079 1.00 95.69 107 MET A N 1
ATOM 832 C CA . MET A 1 107 ? -1.060 7.859 9.752 1.00 95.69 107 MET A CA 1
ATOM 833 C C . MET A 1 107 ? -0.137 9.092 9.694 1.00 95.69 107 MET A C 1
ATOM 835 O O . MET A 1 107 ? -0.085 9.916 10.607 1.00 95.69 107 MET A O 1
ATOM 839 N N . ASN A 1 108 ? 0.615 9.220 8.604 1.00 94.94 108 ASN A N 1
ATOM 840 C CA . ASN A 1 108 ? 1.414 10.414 8.305 1.00 94.94 108 ASN A CA 1
ATOM 841 C C . ASN A 1 108 ? 1.335 10.756 6.809 1.00 94.94 108 ASN A C 1
ATOM 843 O O . ASN A 1 108 ? 2.335 11.075 6.170 1.00 94.94 108 ASN A O 1
ATOM 847 N N . VAL A 1 109 ? 0.152 10.564 6.228 1.00 94.81 109 VAL A N 1
ATOM 848 C CA . VAL A 1 109 ? -0.089 10.714 4.785 1.00 94.81 109 VAL A CA 1
ATOM 849 C C . VAL A 1 109 ? -0.813 12.025 4.500 1.00 94.81 109 VAL A C 1
ATOM 851 O O . VAL A 1 109 ? -0.554 12.669 3.485 1.00 94.81 109 VAL A O 1
ATOM 854 N N . TRP A 1 110 ? -1.695 12.446 5.408 1.00 96.44 110 TRP A N 1
ATOM 855 C CA . TRP A 1 110 ? -2.555 13.605 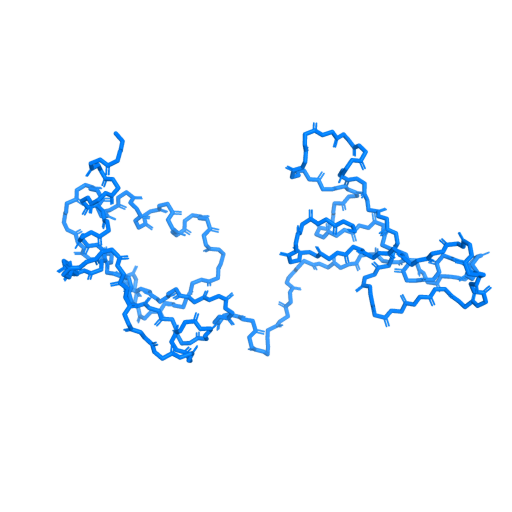5.201 1.00 96.44 110 TRP A CA 1
ATOM 856 C C . TRP A 1 110 ? -1.985 14.883 5.832 1.00 96.44 110 TRP A C 1
ATOM 858 O O . TRP A 1 110 ? -1.232 14.803 6.802 1.00 96.44 110 TRP A O 1
ATOM 868 N N . PRO A 1 111 ? -2.348 16.077 5.327 1.00 96.12 111 PRO A N 1
ATOM 869 C CA . PRO A 1 111 ? -1.812 17.342 5.837 1.00 96.12 111 PRO A CA 1
ATOM 870 C C . PRO A 1 111 ? -2.221 17.679 7.275 1.00 96.12 111 PRO A C 1
ATOM 872 O O . PRO A 1 111 ? -1.518 18.424 7.955 1.00 96.12 111 PRO A O 1
ATOM 875 N N . THR A 1 112 ? -3.375 17.185 7.725 1.00 95.94 112 THR A N 1
ATOM 876 C CA . THR A 1 112 ? -3.949 17.509 9.035 1.00 95.94 112 THR A CA 1
ATOM 877 C C . THR A 1 112 ? -3.871 16.314 9.971 1.00 95.94 112 THR A C 1
ATOM 879 O O . THR A 1 112 ? -3.859 15.157 9.542 1.00 95.94 112 THR A O 1
ATOM 882 N N . LYS A 1 113 ? -3.803 16.583 11.276 1.00 94.62 113 LYS A N 1
ATOM 883 C CA . LYS A 1 113 ? -3.695 15.526 12.284 1.00 94.62 113 LYS A CA 1
ATOM 884 C C . LYS A 1 113 ? -4.960 14.669 12.313 1.00 94.62 113 LYS A C 1
ATOM 886 O O . LYS A 1 113 ? -4.862 13.455 12.397 1.00 94.62 113 LYS A O 1
ATOM 891 N N . GLU A 1 114 ? -6.114 15.304 12.171 1.00 94.44 114 GLU A N 1
ATOM 892 C CA . GLU A 1 114 ? -7.434 14.685 12.234 1.00 94.44 114 GLU A CA 1
ATOM 893 C C . GLU A 1 114 ? -7.612 13.648 11.119 1.00 94.44 114 GLU A C 1
ATOM 895 O O . GLU A 1 114 ? -8.062 12.538 11.369 1.00 94.44 114 GLU A O 1
ATOM 900 N N . CYS A 1 115 ? -7.173 13.957 9.894 1.00 95.12 115 CYS A N 1
ATOM 901 C CA . CYS A 1 115 ? -7.234 13.009 8.777 1.00 95.12 115 CYS A CA 1
ATOM 902 C C . CYS A 1 115 ? -6.262 11.832 8.926 1.00 95.12 115 CYS A C 1
ATOM 904 O O . CYS A 1 115 ? -6.378 10.851 8.196 1.00 95.12 115 CYS A O 1
ATOM 906 N N . ASN A 1 116 ? -5.293 11.931 9.837 1.00 97.00 116 ASN A N 1
ATOM 907 C CA . ASN A 1 116 ? -4.340 10.869 10.113 1.00 97.00 116 ASN A CA 1
ATOM 908 C C . ASN A 1 116 ? -4.752 9.970 11.292 1.00 97.00 116 ASN A C 1
ATOM 910 O O . ASN A 1 116 ? -4.077 8.972 11.545 1.00 97.00 116 ASN A O 1
ATOM 914 N N . GLU A 1 117 ? -5.823 10.289 12.015 1.00 96.88 117 GLU A N 1
ATOM 915 C CA . GLU A 1 117 ? -6.332 9.416 13.074 1.00 96.88 117 GLU A CA 1
ATOM 916 C C . GLU A 1 117 ? -6.976 8.165 12.468 1.00 96.88 117 GLU A C 1
ATOM 918 O O . GLU A 1 117 ? -7.577 8.234 11.400 1.00 96.88 117 GLU A O 1
ATOM 923 N N . TYR A 1 118 ? -6.867 7.017 13.142 1.00 97.12 118 TYR A N 1
ATOM 924 C CA . TYR A 1 118 ? -7.600 5.818 12.736 1.00 97.12 118 TYR A CA 1
ATOM 925 C C . TYR A 1 118 ? -9.024 5.852 13.288 1.00 97.12 118 TYR A C 1
ATOM 927 O O . TYR A 1 118 ? -9.245 5.991 14.497 1.00 97.12 118 TYR A O 1
ATOM 935 N N . HIS A 1 119 ? -9.997 5.667 12.405 1.00 95.56 119 HIS A N 1
ATOM 936 C CA . HIS A 1 119 ? -11.408 5.607 12.743 1.00 95.56 119 HIS A CA 1
ATOM 937 C C . HIS A 1 119 ? -12.017 4.283 12.292 1.00 95.56 119 HIS A C 1
ATOM 939 O O . HIS A 1 119 ? -11.706 3.749 11.231 1.00 95.56 119 HIS A O 1
ATOM 945 N N . GLY A 1 120 ? -12.928 3.761 13.112 1.00 95.31 120 GLY A N 1
ATOM 946 C CA . GLY A 1 120 ? -13.639 2.533 12.786 1.00 95.31 120 GLY A CA 1
ATOM 947 C C . GLY A 1 120 ? -12.796 1.263 12.906 1.00 95.31 120 GLY A C 1
ATOM 948 O O . GLY A 1 120 ? -11.866 1.184 13.716 1.00 95.31 120 GLY A O 1
ATOM 949 N N . THR A 1 121 ? -13.198 0.237 12.160 1.00 97.00 121 THR A N 1
ATOM 950 C CA . THR A 1 121 ? -12.582 -1.100 12.161 1.00 97.00 121 THR A CA 1
ATOM 951 C C . THR A 1 121 ? -11.727 -1.319 10.912 1.00 97.00 121 THR A C 1
ATOM 953 O O . THR A 1 121 ? -11.554 -0.410 10.110 1.00 97.00 121 THR A O 1
ATOM 956 N N . ASP A 1 122 ? -11.178 -2.515 10.729 1.00 95.50 122 ASP A N 1
ATOM 957 C CA . ASP A 1 122 ? -10.440 -2.924 9.525 1.00 95.50 122 ASP A CA 1
ATOM 958 C C . ASP A 1 122 ? -11.355 -3.494 8.420 1.00 95.50 122 ASP A C 1
ATOM 960 O O . ASP A 1 122 ? -10.899 -4.220 7.539 1.00 95.50 122 ASP A O 1
ATOM 964 N N . SER A 1 123 ? -12.662 -3.207 8.480 1.00 94.81 123 SER A N 1
ATOM 965 C CA . SER A 1 123 ? -13.733 -3.729 7.612 1.00 94.81 123 SER A CA 1
ATOM 966 C C . SER A 1 123 ? -14.047 -5.228 7.719 1.00 94.81 123 SER A C 1
ATOM 968 O O . SER A 1 123 ? -15.023 -5.680 7.120 1.00 94.81 123 SER A O 1
ATOM 970 N N . THR A 1 124 ? -13.294 -6.005 8.506 1.00 93.81 124 THR A N 1
ATOM 971 C CA . THR A 1 124 ? -13.549 -7.450 8.656 1.00 93.81 124 THR A CA 1
ATOM 972 C C . THR A 1 124 ? -14.703 -7.739 9.610 1.00 93.81 124 THR A C 1
ATOM 974 O O . THR A 1 124 ? -15.457 -8.696 9.426 1.00 93.81 124 THR A O 1
ATOM 977 N N . ILE A 1 125 ? -14.858 -6.889 10.624 1.00 94.25 125 ILE A N 1
ATOM 978 C CA . ILE A 1 125 ? -15.918 -6.955 11.623 1.00 94.25 125 ILE A CA 1
ATOM 979 C C . ILE A 1 125 ? -16.413 -5.550 11.946 1.00 94.25 125 ILE A C 1
ATOM 981 O O . ILE A 1 125 ? -15.665 -4.577 11.860 1.00 94.25 125 ILE A O 1
ATOM 985 N N . PHE A 1 126 ? -17.668 -5.450 12.374 1.00 95.62 126 PHE A N 1
ATOM 986 C CA . PHE A 1 126 ? -18.257 -4.211 12.872 1.00 95.62 126 PHE A CA 1
ATOM 987 C C . PHE A 1 126 ? -18.927 -4.449 14.224 1.00 95.62 126 PHE A C 1
ATOM 989 O O . PHE A 1 126 ? -19.342 -5.580 14.510 1.00 95.62 126 PHE A O 1
ATOM 996 N N . PRO A 1 127 ? -19.044 -3.412 15.070 1.00 95.56 127 PRO A N 1
ATOM 997 C CA . PRO A 1 127 ? -19.735 -3.538 16.340 1.00 95.56 127 PRO A CA 1
ATOM 998 C C . PRO A 1 127 ? -21.177 -4.046 16.187 1.00 95.56 127 PRO A C 1
ATOM 1000 O O . PRO A 1 127 ? -21.875 -3.653 15.251 1.00 95.56 127 PRO A O 1
ATOM 1003 N N . PRO A 1 128 ? -21.659 -4.909 17.096 1.00 94.25 128 PRO A N 1
ATOM 1004 C CA . PRO A 1 128 ? -23.039 -5.369 17.058 1.00 94.25 128 PRO A CA 1
ATOM 1005 C C . PRO A 1 128 ? -24.000 -4.266 17.528 1.00 94.25 128 PRO A C 1
ATOM 1007 O O . PRO A 1 128 ? -23.610 -3.353 18.256 1.00 94.25 128 PRO A O 1
ATOM 1010 N N . LEU A 1 129 ? -25.283 -4.412 17.174 1.00 94.88 129 LEU A N 1
ATOM 1011 C CA . LEU A 1 129 ? -26.385 -3.535 17.609 1.00 94.88 129 LEU A CA 1
ATOM 1012 C C . LEU A 1 129 ? -26.262 -2.064 17.157 1.00 94.88 129 LEU A C 1
ATOM 1014 O O . LEU A 1 129 ? -26.838 -1.179 17.797 1.00 94.88 129 LEU A O 1
ATOM 1018 N N . LEU A 1 130 ? -25.544 -1.809 16.058 1.00 93.44 130 LEU A N 1
ATOM 1019 C CA . LEU A 1 130 ? -25.464 -0.483 15.445 1.00 93.44 130 LEU A CA 1
ATOM 1020 C C . LEU A 1 130 ? -26.849 0.021 15.030 1.00 93.44 130 LEU A C 1
ATOM 1022 O O . LEU A 1 130 ? -27.644 -0.707 14.430 1.00 93.44 130 LEU A O 1
ATOM 1026 N N . GLN A 1 131 ? -27.113 1.284 15.339 1.00 94.50 131 GLN A N 1
ATOM 1027 C CA . GLN A 1 131 ? -28.262 2.022 14.839 1.00 94.50 131 GLN A CA 1
ATOM 1028 C C . GLN A 1 131 ? -27.945 2.632 13.474 1.00 94.50 131 GLN A C 1
ATOM 1030 O O . GLN A 1 131 ? -26.787 2.869 13.125 1.00 94.50 131 GLN A O 1
ATOM 1035 N N . LYS A 1 132 ? -28.987 2.909 12.687 1.00 92.31 132 LYS A N 1
ATOM 1036 C CA . LYS A 1 132 ? -28.837 3.433 11.323 1.00 92.31 132 LYS A CA 1
ATOM 1037 C C . LYS A 1 132 ? -28.096 4.774 11.303 1.00 92.31 132 LYS A C 1
ATOM 1039 O O . LYS A 1 132 ? -27.378 5.069 10.354 1.00 92.31 132 LYS A O 1
ATOM 1044 N N . GLU A 1 133 ? -28.264 5.563 12.355 1.00 94.56 133 GLU A N 1
ATOM 1045 C CA . GLU A 1 133 ? -27.690 6.894 12.516 1.00 94.56 133 GLU A CA 1
ATOM 1046 C C . GLU A 1 133 ? -26.200 6.859 12.901 1.00 94.56 133 GLU A C 1
ATOM 1048 O O . GLU A 1 133 ? -25.514 7.858 12.712 1.00 94.56 133 GLU A O 1
ATOM 1053 N N . GLU A 1 134 ? -25.686 5.732 13.421 1.00 91.00 134 GLU A N 1
ATOM 1054 C CA . GLU A 1 134 ? -24.278 5.596 13.841 1.00 91.00 134 GLU A CA 1
ATOM 1055 C C . GLU A 1 134 ? -23.319 5.444 12.645 1.00 91.00 134 GLU A C 1
ATOM 1057 O O . GLU A 1 134 ? -22.150 5.815 12.744 1.00 91.00 134 GLU A O 1
ATOM 1062 N N . GLY A 1 135 ? -23.811 4.946 11.505 1.00 90.81 135 GLY A N 1
ATOM 1063 C CA . GLY A 1 135 ? -23.002 4.719 10.308 1.00 90.81 135 GLY A CA 1
ATOM 1064 C C . GLY A 1 135 ? -21.964 3.599 10.457 1.00 90.81 135 GLY A C 1
ATOM 1065 O O . GLY A 1 135 ? -21.868 2.921 11.479 1.00 90.81 135 GLY A O 1
ATOM 1066 N N . ILE A 1 136 ? -21.195 3.380 9.390 1.00 93.69 136 ILE A N 1
ATOM 1067 C CA . ILE A 1 136 ? -20.102 2.406 9.338 1.00 93.69 136 ILE A CA 1
ATOM 1068 C C . ILE A 1 136 ? -18.842 3.152 8.909 1.00 93.69 136 ILE A C 1
ATOM 1070 O O . ILE A 1 136 ? -18.858 3.852 7.900 1.00 93.69 136 ILE A O 1
ATOM 1074 N N . VAL A 1 137 ? -17.767 2.992 9.677 1.00 94.31 137 VAL A N 1
ATOM 1075 C CA . VAL A 1 137 ? -16.459 3.601 9.406 1.00 94.31 137 VAL A CA 1
ATOM 1076 C C . VAL A 1 137 ? -15.411 2.497 9.422 1.00 94.31 137 VAL A C 1
ATOM 1078 O O . VAL A 1 137 ? -15.482 1.609 10.283 1.00 94.31 137 VAL A O 1
ATOM 1081 N N . ALA A 1 138 ? -14.464 2.527 8.484 1.00 95.81 138 ALA A N 1
ATOM 1082 C CA . ALA A 1 138 ? -13.442 1.498 8.378 1.00 95.81 138 ALA A CA 1
ATOM 1083 C C . ALA A 1 138 ? -12.147 2.025 7.762 1.00 95.81 138 ALA A C 1
ATOM 1085 O O . ALA A 1 138 ? -12.125 2.483 6.627 1.00 95.81 138 ALA A O 1
ATOM 1086 N N . PHE A 1 139 ? -11.041 1.820 8.461 1.00 96.44 139 PHE A N 1
ATOM 1087 C CA . PHE A 1 139 ? -9.719 2.103 7.934 1.00 96.44 139 PHE A CA 1
ATOM 1088 C C . PHE A 1 139 ? -9.281 1.052 6.908 1.00 96.44 139 PHE A C 1
ATOM 1090 O O . PHE A 1 139 ? -9.294 -0.150 7.181 1.00 96.44 139 PHE A O 1
ATOM 1097 N N . SER A 1 140 ? -8.837 1.522 5.739 1.00 95.44 140 SER A N 1
ATOM 1098 C CA . SER A 1 140 ? -8.261 0.689 4.687 1.00 95.44 140 SER A CA 1
ATOM 1099 C C . SER A 1 140 ? -6.833 1.144 4.349 1.00 95.44 140 SER A C 1
ATOM 1101 O O . SER A 1 140 ? -6.632 2.234 3.797 1.00 95.44 140 SER A O 1
ATOM 1103 N N . PRO A 1 141 ? -5.815 0.301 4.625 1.00 93.50 141 PRO A N 1
ATOM 1104 C CA . PRO A 1 141 ? -4.424 0.607 4.299 1.00 93.50 141 PRO A CA 1
ATOM 1105 C C . PRO A 1 141 ? -4.161 0.824 2.810 1.00 93.50 141 PRO A C 1
ATOM 1107 O O . PRO A 1 141 ? -3.210 1.521 2.467 1.00 93.50 141 PRO A O 1
ATOM 1110 N N . ASP A 1 142 ? -4.968 0.221 1.934 1.00 90.81 142 ASP A N 1
ATOM 1111 C CA . ASP A 1 142 ? -4.758 0.261 0.483 1.00 90.81 142 ASP A CA 1
ATOM 1112 C C . ASP A 1 142 ? -5.148 1.613 -0.137 1.00 90.81 142 ASP A C 1
ATOM 1114 O O . ASP A 1 142 ? -4.585 2.001 -1.158 1.00 90.81 142 ASP A O 1
ATOM 1118 N N . ILE A 1 143 ? -6.069 2.353 0.491 1.00 93.19 143 ILE A N 1
ATOM 1119 C CA . ILE A 1 143 ? -6.439 3.726 0.093 1.00 93.19 143 ILE A CA 1
ATOM 1120 C C . ILE A 1 143 ? -5.826 4.794 1.012 1.00 93.19 143 ILE A C 1
ATOM 1122 O O . ILE A 1 143 ? -6.056 5.986 0.807 1.00 93.19 143 ILE A O 1
ATOM 1126 N N . CYS A 1 144 ? -5.053 4.375 2.021 1.00 92.12 144 CYS A N 1
ATOM 1127 C CA . CYS A 1 144 ? -4.410 5.240 3.011 1.00 92.12 144 CYS A CA 1
ATOM 1128 C C . CYS A 1 144 ? -5.392 6.161 3.760 1.00 92.12 144 CYS A C 1
ATOM 1130 O O . CYS A 1 144 ? -5.053 7.308 4.048 1.00 92.12 144 CYS A O 1
ATOM 1132 N N . SER A 1 145 ? -6.613 5.702 4.046 1.00 93.44 145 SER A N 1
ATOM 1133 C CA . SER A 1 145 ? -7.652 6.524 4.680 1.00 93.44 145 SER A CA 1
ATOM 1134 C C . SER A 1 145 ? -8.670 5.690 5.463 1.00 93.44 145 SER A C 1
ATOM 1136 O O . SER A 1 145 ? -8.642 4.457 5.409 1.00 93.44 145 SER A O 1
ATOM 1138 N N . ASN A 1 146 ? -9.527 6.394 6.208 1.00 89.69 146 ASN A N 1
ATOM 1139 C CA . ASN A 1 146 ? -10.646 5.849 6.987 1.00 89.69 146 ASN A CA 1
ATOM 1140 C C . ASN A 1 146 ? -11.929 5.653 6.172 1.00 89.69 146 ASN A C 1
ATOM 1142 O O . ASN A 1 146 ? -11.980 6.145 5.022 1.00 89.69 146 ASN A O 1
#

pLDDT: mean 92.52, std 4.75, range [69.38, 98.0]

Mean predicted aligned error: 4.92 Å

Secondary structure (DSSP, 8-state):
-HHHHHHHHHHHTTS-SSS-----HHIIIII-EEEE----SHHHHHHHHHHHHH-SS-EEEETTEEEE-SSTTTTT---SSPEEE---SS-GGGTTBEEEETTBSB-SSSSSTGGGB--SB-SS---TT--TTT---B-BTTTTB-

Organism: Agrilus planipennis (NCBI:txid224129)

Solvent-accessible surface area (backbone atoms only — not comparable to full-atom values): 8596 Å² total; per-residue (Å²): 110,68,69,50,51,54,50,15,52,33,47,24,52,71,57,56,97,51,101,70,81,91,74,53,70,57,33,52,41,37,72,23,50,71,38,44,45,78,54,87,52,68,42,22,43,52,50,45,51,52,47,63,72,69,49,89,68,61,51,69,80,48,102,42,31,34,23,53,41,80,42,50,62,56,75,97,52,78,76,88,57,49,78,42,57,37,84,21,87,92,43,57,77,40,26,39,24,42,56,26,49,62,89,29,66,51,60,88,82,50,98,47,73,75,71,15,50,67,40,40,13,69,71,84,50,72,42,75,90,73,54,87,88,74,66,87,58,34,35,38,81,91,77,73,41,88